Protein AF-A0A2H6MYX3-F1 (afdb_monomer)

Secondary structure (DSSP, 8-state):
-EE-SS--SSTT--TT-EEPPPP---S--------EEESTTTTS-EEEESS-PPPHHHHHHHHHHHHHHHHHHHHHHHHHHHHHHHHHHHHHHHHHHHHHHHHHHHHHHSS----------------------HHHHHHHHH-SPPPTTTS-----------------

Solvent-accessible surface area (backbone atoms only — not comparable to full-atom values): 11202 Å² total; per-residue (Å²): 127,48,63,30,92,51,67,46,93,65,93,86,38,44,57,70,36,78,45,83,86,85,87,78,88,89,70,86,88,83,86,87,78,87,52,69,42,57,40,81,83,94,73,50,59,77,79,44,48,70,87,62,82,73,54,75,65,59,50,50,52,54,50,50,54,52,49,52,53,50,52,53,51,48,52,54,49,52,52,51,52,49,54,52,49,51,54,51,50,53,50,51,51,48,52,53,53,51,52,53,52,51,49,56,53,52,60,59,57,75,73,51,93,72,95,69,89,80,93,73,93,73,91,77,79,91,77,90,72,89,73,81,58,64,64,59,56,43,34,73,77,70,73,46,84,73,56,76,77,80,60,63,80,78,77,80,77,83,76,85,80,87,77,86,89,81,85,134

InterPro domains:
  IPR007109 Brix domain [PS50833] (1-43)
  IPR045112 Protein Peter Pan-like [PTHR12661] (2-158)

Radius of gyration: 39.78 Å; Cα contacts (8 Å, |Δi|>4): 69; chains: 1; bounding box: 110×59×92 Å

Foldseek 3Di:
DDAQCDQDPDPQRHHRGDDDDDDDDPDDDDDDDDAWDADDDPPGATPDGDPDDDDPVRSVVVVVVVVVVVVVVVVVVVVVVVVVVVVVVVVVVVVVVVVVVVVVVVVVVVPDDDPDDDPDDDDDDDDDDDPPPVQVVCCVPVVDRDDCVVCVPDPDDPDDDDDDDDDD

Structure (mmCIF, N/CA/C/O backbone):
data_AF-A0A2H6MYX3-F1
#
_entry.id   AF-A0A2H6MYX3-F1
#
loop_
_atom_site.group_PDB
_atom_site.id
_atom_site.type_symbol
_atom_site.label_atom_id
_atom_site.label_alt_id
_atom_site.label_comp_id
_atom_site.label_asym_id
_atom_site.label_entity_id
_atom_site.label_seq_id
_atom_site.pdbx_PDB_ins_code
_atom_site.Cartn_x
_atom_site.Cartn_y
_atom_site.Cartn_z
_atom_site.occupancy
_atom_site.B_iso_or_equiv
_atom_site.auth_seq_id
_atom_site.auth_comp_id
_atom_site.auth_asym_id
_atom_site.auth_atom_id
_atom_site.pdbx_PDB_model_num
ATOM 1 N N . ILE A 1 1 ? -37.552 -8.323 26.183 1.00 68.44 1 ILE A N 1
ATOM 2 C CA . ILE A 1 1 ? -38.601 -8.725 25.218 1.00 68.44 1 ILE A CA 1
ATOM 3 C C . ILE A 1 1 ? -38.412 -7.833 24.004 1.00 68.44 1 ILE A C 1
ATOM 5 O O . ILE A 1 1 ? -38.310 -6.628 24.195 1.00 68.44 1 ILE A O 1
ATOM 9 N N . THR A 1 2 ? -38.236 -8.403 22.814 1.00 78.12 2 THR A N 1
ATOM 10 C CA . THR A 1 2 ? -37.957 -7.646 21.580 1.00 78.12 2 THR A CA 1
ATOM 11 C C . THR A 1 2 ? -39.088 -7.863 20.584 1.00 78.12 2 THR A C 1
ATOM 13 O O . THR A 1 2 ? -39.551 -8.993 20.418 1.00 78.12 2 THR A O 1
ATOM 16 N N . GLU A 1 3 ? -39.535 -6.790 19.938 1.00 85.81 3 GLU A N 1
ATOM 17 C CA . GLU A 1 3 ? -40.537 -6.847 18.873 1.00 85.81 3 GLU A CA 1
ATOM 18 C C . GLU A 1 3 ? -39.878 -7.193 17.541 1.00 85.81 3 GLU A C 1
ATOM 20 O O . GLU A 1 3 ? -38.804 -6.687 17.209 1.00 85.81 3 GLU A O 1
ATOM 25 N N . LEU A 1 4 ? -40.514 -8.080 16.778 1.00 82.12 4 LEU A N 1
ATOM 26 C CA . LEU A 1 4 ? -40.008 -8.498 15.476 1.00 82.12 4 LEU A CA 1
ATOM 27 C C . LEU A 1 4 ? -40.290 -7.414 14.416 1.00 82.12 4 LEU A C 1
ATOM 29 O O . LEU A 1 4 ? -41.461 -7.139 14.133 1.00 82.12 4 LEU A O 1
ATOM 33 N N . PRO A 1 5 ? -39.258 -6.820 13.777 1.00 85.12 5 PRO A N 1
ATOM 34 C CA . PRO A 1 5 ? -39.456 -5.770 12.771 1.00 85.12 5 PRO A CA 1
ATOM 35 C C . PRO A 1 5 ? -40.093 -6.299 11.474 1.00 85.12 5 PRO A C 1
ATOM 37 O O . PRO A 1 5 ? -40.716 -5.545 10.723 1.00 85.12 5 PRO A O 1
ATOM 40 N N . GLN A 1 6 ? -39.972 -7.603 11.220 1.00 87.88 6 GLN A N 1
ATOM 41 C CA . GLN A 1 6 ? -40.510 -8.297 10.053 1.00 87.88 6 GLN A CA 1
ATOM 42 C C . GLN A 1 6 ? -40.999 -9.696 10.435 1.00 87.88 6 GLN A C 1
ATOM 44 O O . GLN A 1 6 ? -40.609 -10.229 11.471 1.00 87.88 6 GLN A O 1
ATOM 49 N N . ALA A 1 7 ? -41.854 -10.287 9.598 1.00 84.94 7 ALA A N 1
ATOM 50 C CA . ALA A 1 7 ? -42.257 -11.677 9.769 1.00 84.94 7 ALA A CA 1
ATOM 51 C C . ALA A 1 7 ? -41.067 -12.594 9.447 1.00 84.94 7 ALA A C 1
ATOM 53 O O . ALA A 1 7 ? -40.501 -12.518 8.357 1.00 84.94 7 ALA A O 1
ATOM 54 N N . CYS A 1 8 ? -40.688 -13.448 10.394 1.00 82.62 8 CYS A N 1
ATOM 55 C CA . CYS A 1 8 ? -39.599 -14.410 10.225 1.00 82.62 8 CYS A CA 1
ATOM 56 C C . CYS A 1 8 ? -40.185 -15.815 10.035 1.00 82.62 8 CYS A C 1
ATOM 58 O O . CYS A 1 8 ? -41.292 -16.098 10.489 1.00 82.62 8 CYS A O 1
ATOM 60 N N . ALA A 1 9 ? -39.451 -16.722 9.389 1.00 81.81 9 ALA A N 1
ATOM 61 C CA . ALA A 1 9 ? -39.906 -18.102 9.230 1.00 81.81 9 ALA A CA 1
ATOM 62 C C . ALA A 1 9 ? -40.097 -18.782 10.604 1.00 81.81 9 ALA A C 1
ATOM 64 O O . ALA A 1 9 ? -39.251 -18.655 11.491 1.00 81.81 9 ALA A O 1
ATOM 65 N N . GLY A 1 10 ? -41.219 -19.488 10.785 1.00 79.88 10 GLY A N 1
ATOM 66 C CA . GLY A 1 10 ? -41.575 -20.187 12.027 1.00 79.88 10 GLY A CA 1
ATOM 67 C C . GLY A 1 10 ? -42.926 -19.761 12.617 1.00 79.88 10 GLY A C 1
ATOM 68 O O . GLY A 1 10 ? -43.429 -18.666 12.372 1.00 79.88 10 GLY A O 1
ATOM 69 N N . ARG A 1 11 ? -43.550 -20.649 13.400 1.00 78.75 11 ARG A N 1
ATOM 70 C CA . ARG A 1 11 ? -44.852 -20.393 14.039 1.00 78.75 11 ARG A CA 1
ATOM 71 C C . ARG A 1 11 ? -44.698 -19.344 15.149 1.00 78.75 11 ARG A C 1
ATOM 73 O O . ARG A 1 11 ? -43.876 -19.527 16.037 1.00 78.75 11 ARG A O 1
ATOM 80 N N . GLY A 1 12 ? -45.512 -18.285 15.119 1.00 77.75 12 GLY A N 1
ATOM 81 C CA . GLY A 1 12 ? -45.496 -17.219 16.135 1.00 77.75 12 GLY A CA 1
ATOM 82 C C . GLY A 1 12 ? -44.471 -16.102 15.899 1.00 77.75 12 GLY A C 1
ATOM 83 O O . GLY A 1 12 ? -44.313 -15.246 16.759 1.00 77.75 12 GLY A O 1
ATOM 84 N N . ASN A 1 13 ? -43.810 -16.077 14.738 1.00 80.25 13 ASN A N 1
ATOM 85 C CA . ASN A 1 13 ? -42.879 -15.017 14.344 1.00 80.25 13 ASN A CA 1
ATOM 86 C C . ASN A 1 13 ? -43.568 -13.957 13.462 1.00 80.25 13 ASN A C 1
ATOM 88 O O . ASN A 1 13 ? -43.135 -13.689 12.337 1.00 80.25 13 ASN A O 1
ATOM 92 N N . MET A 1 14 ? -44.676 -13.378 13.939 1.00 83.00 14 MET A N 1
ATOM 93 C CA . MET A 1 14 ? -45.385 -12.320 13.209 1.00 83.00 14 MET A CA 1
ATOM 94 C C . MET A 1 14 ? -44.734 -10.948 13.424 1.00 83.00 14 MET A C 1
ATOM 96 O O . MET A 1 14 ? -44.107 -10.681 14.449 1.00 83.00 14 MET A O 1
ATOM 100 N N . LYS A 1 15 ? -44.904 -10.054 12.445 1.00 81.38 15 LYS A N 1
ATOM 101 C CA . LYS A 1 15 ? -44.458 -8.660 12.547 1.00 81.38 15 LYS A CA 1
ATOM 102 C C . LYS A 1 15 ? -45.096 -7.992 13.773 1.00 81.38 15 LYS A C 1
ATOM 104 O O . LYS A 1 15 ? -46.287 -8.177 14.007 1.00 81.38 15 LYS A O 1
ATOM 109 N N . ALA A 1 16 ? -44.309 -7.215 14.517 1.00 83.62 16 ALA A N 1
ATOM 110 C CA . ALA A 1 16 ? -44.701 -6.540 15.760 1.00 83.62 16 ALA A CA 1
ATOM 111 C C . ALA A 1 16 ? -45.118 -7.475 16.915 1.00 83.62 16 ALA A C 1
ATOM 113 O O . ALA A 1 16 ? -45.585 -7.010 17.952 1.00 83.62 16 ALA A O 1
ATOM 114 N N . GLN A 1 17 ? -44.919 -8.791 16.783 1.00 84.12 17 GLN A N 1
ATOM 115 C CA . GLN A 1 17 ? -45.139 -9.721 17.882 1.00 84.12 17 GLN A CA 1
ATOM 116 C C . GLN A 1 17 ? -43.928 -9.725 18.824 1.00 84.12 17 GLN A C 1
ATOM 118 O O . GLN A 1 17 ? -42.771 -9.764 18.393 1.00 84.12 17 GLN A O 1
ATOM 123 N N . GLN A 1 18 ? -44.203 -9.707 20.126 1.00 83.69 18 GLN A N 1
ATOM 124 C CA . GLN A 1 18 ? -43.188 -9.779 21.169 1.00 83.69 18 GLN A CA 1
ATOM 125 C C . GLN A 1 18 ? -42.673 -11.211 21.322 1.00 83.69 18 GLN A C 1
ATOM 127 O O . GLN A 1 18 ? -43.442 -12.130 21.604 1.00 83.69 18 GLN A O 1
ATOM 132 N N . SER A 1 19 ? -41.365 -11.396 21.142 1.00 81.62 19 SER A N 1
ATOM 133 C CA . SER A 1 19 ? -40.704 -12.701 21.248 1.00 81.62 19 SER A CA 1
ATOM 134 C C . SER A 1 19 ? -39.512 -12.650 22.206 1.00 81.62 19 SER A C 1
ATOM 136 O O . SER A 1 19 ? -38.850 -11.618 22.365 1.00 81.62 19 SER A O 1
ATOM 138 N N . ALA A 1 20 ? -39.237 -13.779 22.865 1.00 84.94 20 ALA A N 1
ATOM 139 C CA . ALA A 1 20 ? -38.052 -13.968 23.697 1.00 84.94 20 ALA A CA 1
ATOM 140 C C . ALA A 1 20 ? -36.960 -14.676 22.885 1.00 84.94 20 ALA A C 1
ATOM 142 O O . ALA A 1 20 ? -37.143 -15.809 22.445 1.00 84.94 20 ALA A O 1
ATOM 143 N N . VAL A 1 21 ? -35.822 -14.008 22.686 1.00 84.38 21 VAL A N 1
ATOM 144 C CA . VAL A 1 21 ? -34.695 -14.527 21.900 1.00 84.38 21 VAL A CA 1
ATOM 145 C C . VAL A 1 21 ? -33.642 -15.111 22.841 1.00 84.38 21 VAL A C 1
ATOM 147 O O . VAL A 1 21 ? -33.185 -14.431 23.760 1.00 84.38 21 VAL A O 1
ATOM 150 N N . ARG A 1 22 ? -33.246 -16.368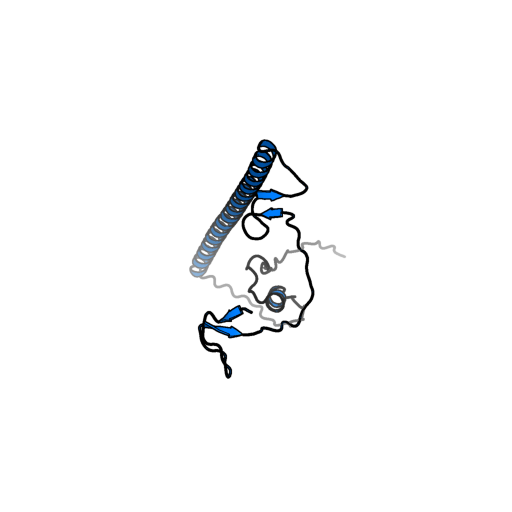 22.612 1.00 89.12 22 ARG A N 1
ATOM 151 C CA . ARG A 1 22 ? -32.114 -17.015 23.295 1.00 89.12 22 ARG A CA 1
ATOM 152 C C . ARG A 1 22 ? -30.932 -17.057 22.337 1.00 89.12 22 ARG A C 1
ATOM 154 O O . ARG A 1 22 ? -31.063 -17.580 21.236 1.00 89.12 22 ARG A O 1
ATOM 161 N N . LEU A 1 23 ? -29.798 -16.510 22.758 1.00 90.69 23 LEU A N 1
ATOM 162 C CA . LEU A 1 23 ? -28.557 -16.532 21.988 1.00 90.69 23 LEU A CA 1
ATOM 163 C C . LEU A 1 23 ? -27.616 -17.592 22.562 1.00 90.69 23 LEU A C 1
ATOM 165 O O . LEU A 1 23 ? -27.538 -17.768 23.778 1.00 90.69 23 LEU A O 1
ATOM 169 N N . THR A 1 24 ? -26.900 -18.280 21.681 1.00 94.00 24 THR A N 1
ATOM 170 C CA . THR A 1 24 ? -25.821 -19.213 22.020 1.00 94.00 24 THR A CA 1
ATOM 171 C C . THR A 1 24 ? -24.582 -18.805 21.245 1.00 94.00 24 THR A C 1
ATOM 173 O O . THR A 1 24 ? -24.671 -18.522 20.050 1.00 94.00 24 THR A O 1
ATOM 176 N N . GLU A 1 25 ? -23.428 -18.769 21.898 1.00 94.81 25 GLU A N 1
ATOM 177 C CA . GLU A 1 25 ? -22.177 -18.465 21.210 1.00 94.81 25 GLU A CA 1
ATOM 178 C C . GLU A 1 25 ? -21.700 -19.645 20.369 1.00 94.81 25 GLU A C 1
ATOM 180 O O . GLU A 1 25 ? -21.630 -20.771 20.849 1.00 94.81 25 GLU A O 1
ATOM 185 N N . ILE A 1 26 ? -21.358 -19.359 19.112 1.00 95.31 26 ILE A N 1
ATOM 186 C CA . ILE A 1 26 ? -20.834 -20.340 18.152 1.00 95.31 26 ILE A CA 1
ATOM 187 C C . ILE A 1 26 ? -19.312 -20.180 17.975 1.00 95.31 26 ILE A C 1
ATOM 189 O O . ILE A 1 26 ? -18.649 -21.098 17.503 1.00 95.31 26 ILE A O 1
ATOM 193 N N . GLY A 1 27 ? -18.736 -19.032 18.358 1.00 94.00 27 GLY A N 1
ATOM 194 C CA . GLY A 1 27 ? -17.373 -18.664 17.978 1.00 94.00 27 GLY A CA 1
ATOM 195 C C . GLY A 1 27 ? -16.559 -17.946 19.056 1.00 94.00 27 GLY A C 1
ATOM 196 O O . GLY A 1 27 ? -17.072 -17.624 20.130 1.00 94.00 27 GLY A O 1
ATOM 197 N N . PRO A 1 28 ? -15.271 -17.701 18.764 1.00 96.38 28 PRO A N 1
ATOM 198 C CA . PRO A 1 28 ? -14.356 -17.047 19.686 1.00 96.38 28 PRO A CA 1
ATOM 199 C C . PRO A 1 28 ? -14.757 -15.591 19.940 1.00 96.38 28 PRO A C 1
ATOM 201 O O . PRO A 1 28 ? -15.224 -14.883 19.046 1.00 96.38 28 PRO A O 1
ATOM 204 N N . ARG A 1 29 ? -14.508 -15.130 21.168 1.00 95.31 29 ARG A N 1
ATOM 205 C CA . ARG A 1 29 ? -14.637 -13.720 21.544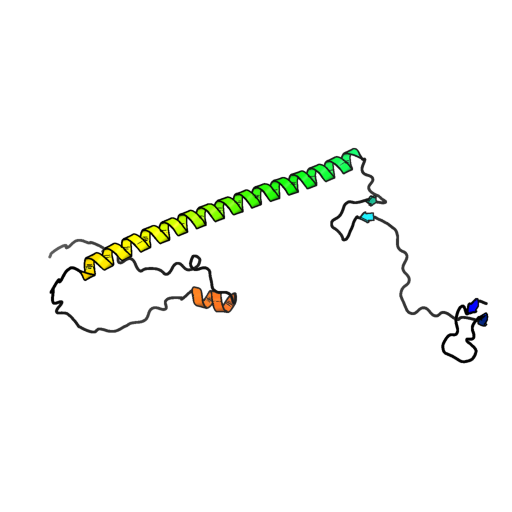 1.00 95.31 29 ARG A CA 1
ATOM 206 C C . ARG A 1 29 ? -13.354 -12.984 21.197 1.00 95.31 29 ARG A C 1
ATOM 208 O O . ARG A 1 29 ? -12.269 -13.442 21.544 1.00 95.31 29 ARG A O 1
ATOM 215 N N . MET A 1 30 ? -13.489 -11.830 20.557 1.00 96.31 30 MET A N 1
ATOM 216 C CA . MET A 1 30 ? -12.367 -10.946 20.263 1.00 96.31 30 MET A CA 1
ATOM 217 C C . MET A 1 30 ? -12.611 -9.557 20.839 1.00 96.31 30 MET A C 1
ATOM 219 O O . MET A 1 30 ? -13.721 -9.032 20.774 1.00 96.31 30 MET A O 1
ATOM 223 N N . THR A 1 31 ? -11.540 -8.961 21.349 1.00 96.00 31 THR A N 1
ATOM 224 C CA . THR A 1 31 ? -11.486 -7.552 21.732 1.00 96.00 31 THR A CA 1
ATOM 225 C C . THR A 1 31 ? -10.421 -6.906 20.862 1.00 96.00 31 THR A C 1
ATOM 227 O O . THR A 1 31 ? -9.257 -7.293 20.923 1.00 96.00 31 THR A O 1
ATOM 230 N N . LEU A 1 32 ? -10.822 -5.964 20.013 1.00 96.31 32 LEU A N 1
ATOM 231 C CA . LEU A 1 32 ? -9.927 -5.299 19.068 1.00 96.31 32 LEU A CA 1
ATOM 232 C C . LEU A 1 32 ? -9.591 -3.890 19.560 1.00 96.31 32 LEU A C 1
ATOM 234 O O . LEU A 1 32 ? -10.434 -3.214 20.148 1.00 96.31 32 LEU A O 1
ATOM 238 N N . GLN A 1 33 ? -8.371 -3.438 19.275 1.00 95.88 33 GLN A N 1
ATOM 239 C CA . GLN A 1 33 ? -7.914 -2.077 19.545 1.00 95.88 33 GLN A CA 1
ATOM 240 C C . GLN A 1 33 ? -7.435 -1.424 18.247 1.00 95.88 33 GLN A C 1
ATOM 242 O O . GLN A 1 33 ? -6.681 -2.023 17.479 1.00 95.88 33 GLN A O 1
ATOM 247 N N . LEU A 1 34 ? -7.854 -0.179 18.009 1.00 95.69 34 LEU A N 1
ATOM 248 C CA . LEU A 1 34 ? -7.412 0.593 16.852 1.00 95.69 34 LEU A CA 1
ATOM 249 C C . LEU A 1 34 ? -5.953 1.035 17.032 1.00 95.69 34 LEU A C 1
ATOM 251 O O . LEU A 1 34 ? -5.647 1.824 17.923 1.00 95.69 34 LEU A O 1
ATOM 255 N N . ILE A 1 35 ? -5.066 0.548 16.164 1.00 94.81 35 ILE A N 1
ATOM 256 C CA . ILE A 1 35 ? -3.638 0.904 16.183 1.00 94.81 35 ILE A CA 1
ATOM 257 C C . ILE A 1 35 ? -3.311 1.933 15.105 1.00 94.81 35 ILE A C 1
ATOM 259 O O . ILE A 1 35 ? -2.606 2.901 15.380 1.00 94.81 35 ILE A O 1
ATOM 263 N N . LYS A 1 36 ? -3.797 1.726 13.877 1.00 94.62 36 LYS A N 1
ATOM 264 C CA . LYS A 1 36 ? -3.412 2.518 12.709 1.00 94.62 36 LYS A CA 1
ATOM 265 C C . LYS A 1 36 ? -4.551 2.588 11.696 1.00 94.62 36 LYS A C 1
ATOM 267 O O . LYS A 1 36 ? -5.227 1.587 11.471 1.00 94.62 36 LYS A O 1
ATOM 272 N N . VAL A 1 37 ? -4.723 3.751 11.078 1.00 93.44 37 VAL A N 1
ATOM 273 C CA . VAL A 1 37 ? -5.608 3.956 9.925 1.00 93.44 37 VAL A CA 1
ATOM 274 C C . VAL A 1 37 ? -4.739 4.345 8.741 1.00 93.44 37 VAL A C 1
ATOM 276 O O . VAL A 1 37 ? -3.982 5.312 8.824 1.00 93.44 37 VAL A O 1
ATOM 279 N N . GLU A 1 38 ? -4.842 3.588 7.656 1.00 93.12 38 GLU A N 1
ATOM 280 C CA . GLU A 1 38 ? -4.127 3.838 6.406 1.00 93.12 38 GLU A CA 1
ATOM 281 C C . GLU A 1 38 ? -5.119 4.077 5.278 1.00 93.12 38 GLU A C 1
ATOM 283 O O . GLU A 1 38 ? -6.234 3.554 5.279 1.00 93.12 38 GLU A O 1
ATOM 288 N N . GLU A 1 39 ? -4.700 4.873 4.307 1.00 91.31 39 GLU A N 1
ATOM 289 C CA . GLU A 1 39 ? -5.422 5.022 3.057 1.00 91.31 39 GLU A CA 1
ATOM 290 C C . GLU A 1 39 ? -5.285 3.743 2.208 1.00 91.31 39 GLU A C 1
ATOM 292 O O . GLU A 1 39 ? -4.190 3.215 2.001 1.00 91.31 39 GLU A O 1
ATOM 297 N N . GLY A 1 40 ? -6.405 3.239 1.695 1.00 90.12 40 GLY A N 1
ATOM 298 C CA . GLY A 1 40 ? -6.424 2.056 0.835 1.00 90.12 40 GLY A CA 1
ATOM 299 C C . GLY A 1 40 ? -5.937 0.774 1.523 1.00 90.12 40 GLY A C 1
ATOM 300 O O . GLY A 1 40 ? -6.099 0.576 2.724 1.00 90.12 40 GLY A O 1
ATOM 301 N N . LEU A 1 41 ? -5.368 -0.135 0.729 1.00 88.50 41 LEU A N 1
ATOM 302 C CA . LEU A 1 41 ? -4.925 -1.453 1.186 1.00 88.50 41 LEU A CA 1
ATOM 303 C C . LEU A 1 41 ? -3.398 -1.504 1.277 1.00 88.50 41 LEU A C 1
ATOM 305 O O . LEU A 1 41 ? -2.711 -1.736 0.285 1.00 88.50 41 LEU A O 1
ATOM 309 N N . GLY A 1 42 ? -2.868 -1.267 2.478 1.00 78.25 42 GLY A N 1
ATOM 310 C CA . GLY A 1 42 ? -1.471 -1.541 2.845 1.00 78.25 42 GLY A CA 1
ATOM 311 C C . GLY A 1 42 ? -0.388 -0.749 2.100 1.00 78.25 42 GLY A C 1
ATOM 312 O O . GLY A 1 42 ? 0.789 -1.079 2.222 1.00 78.25 42 GLY A O 1
ATOM 313 N N . GLN A 1 43 ? -0.747 0.261 1.301 1.00 79.62 43 GLN A N 1
ATOM 314 C CA . GLN A 1 43 ? 0.212 1.047 0.503 1.00 79.62 43 GLN A CA 1
ATOM 315 C C . GLN A 1 43 ? -0.035 2.562 0.528 1.00 79.62 43 GLN A C 1
ATOM 317 O O . GLN A 1 43 ? 0.775 3.330 -0.014 1.00 79.62 43 GLN A O 1
ATOM 322 N N . GLY A 1 44 ? -1.138 3.005 1.130 1.00 84.62 44 GLY A N 1
ATOM 323 C CA . GLY A 1 44 ? -1.445 4.422 1.239 1.00 84.62 44 GLY A CA 1
ATOM 324 C C . GLY A 1 44 ? -0.814 5.078 2.456 1.00 84.62 44 GLY A C 1
ATOM 325 O O . GLY A 1 44 ? 0.020 4.513 3.167 1.00 84.62 44 GLY A O 1
ATOM 326 N N . ASN A 1 45 ? -1.179 6.337 2.643 1.00 88.81 45 ASN A N 1
ATOM 327 C CA . ASN A 1 45 ? -0.615 7.171 3.689 1.00 88.81 45 ASN A CA 1
ATOM 328 C C . ASN A 1 45 ? -1.266 6.853 5.040 1.00 88.81 45 ASN A C 1
ATOM 330 O O . ASN A 1 45 ? -2.439 6.487 5.111 1.00 88.81 45 ASN A O 1
ATOM 334 N N . VAL A 1 46 ? -0.503 6.998 6.123 1.00 91.12 46 VAL A N 1
ATOM 335 C CA . VAL A 1 46 ? -1.013 6.790 7.483 1.00 91.12 46 VAL A CA 1
ATOM 336 C C . VAL A 1 46 ? -1.775 8.039 7.923 1.00 91.12 46 VAL A C 1
ATOM 338 O O . VAL A 1 46 ? -1.185 9.114 8.011 1.00 91.12 46 VAL A O 1
ATOM 341 N N . LEU A 1 47 ? -3.067 7.893 8.216 1.00 90.75 47 LEU A N 1
ATOM 342 C CA . LEU A 1 47 ? -3.946 8.976 8.674 1.00 90.75 47 LEU A CA 1
ATOM 343 C C . LEU A 1 47 ? -3.956 9.099 10.200 1.00 90.75 47 LEU A C 1
ATOM 345 O O . LEU A 1 47 ? -4.046 10.196 10.746 1.00 90.75 47 LEU A O 1
ATOM 349 N N . TYR A 1 48 ? -3.866 7.966 10.892 1.00 91.69 48 TYR A N 1
ATOM 350 C CA . TYR A 1 48 ? -3.865 7.904 12.348 1.00 91.69 48 TYR A CA 1
ATOM 351 C C . TYR A 1 48 ? -2.975 6.762 12.823 1.00 91.69 48 TYR A C 1
ATOM 353 O O . TYR A 1 48 ? -2.951 5.698 12.206 1.00 91.69 48 TYR A O 1
ATOM 361 N N . HIS A 1 49 ? -2.286 6.969 13.942 1.00 95.00 49 HIS A N 1
ATOM 362 C CA . HIS A 1 49 ? -1.563 5.923 14.649 1.00 95.00 49 HIS A CA 1
ATOM 363 C C . HIS A 1 49 ? -1.623 6.189 16.160 1.00 95.00 49 HIS A C 1
ATOM 365 O O . HIS A 1 49 ? -1.433 7.325 16.592 1.00 95.00 49 HIS A O 1
ATOM 371 N N . SER A 1 50 ? -1.883 5.156 16.966 1.00 94.00 50 SER A N 1
ATOM 372 C CA . SER A 1 50 ? -2.100 5.301 18.416 1.00 94.00 50 SER A CA 1
ATOM 373 C C . SER A 1 50 ? -0.821 5.606 19.202 1.00 94.00 50 SER A C 1
ATOM 375 O O . SER A 1 50 ? -0.863 6.367 20.157 1.00 94.00 50 SER A O 1
ATOM 377 N N . PHE A 1 51 ? 0.304 4.996 18.816 1.00 93.75 51 PHE A N 1
ATOM 378 C CA . PHE A 1 51 ? 1.584 5.119 19.530 1.00 93.75 51 PHE A CA 1
ATOM 379 C C . PHE A 1 51 ? 2.591 6.078 18.883 1.00 93.75 51 PHE A C 1
ATOM 381 O O . PHE A 1 51 ? 3.478 6.583 19.560 1.00 93.75 51 PHE A O 1
ATOM 388 N N . ILE A 1 52 ? 2.504 6.286 17.566 1.00 91.06 52 ILE A N 1
ATOM 389 C CA . ILE A 1 52 ? 3.502 7.034 16.798 1.00 91.06 52 ILE A CA 1
ATOM 390 C C . ILE A 1 52 ? 2.835 8.285 16.251 1.00 91.06 52 ILE A C 1
ATOM 392 O O . ILE A 1 52 ? 2.050 8.221 15.308 1.00 91.06 52 ILE A O 1
ATOM 396 N N . HIS A 1 53 ? 3.175 9.433 16.819 1.00 90.31 53 HIS A N 1
ATOM 397 C CA . HIS A 1 53 ? 2.696 10.718 16.337 1.00 90.31 53 HIS A CA 1
ATOM 398 C C . HIS A 1 53 ? 3.807 11.390 15.549 1.00 90.31 53 HIS A C 1
ATOM 400 O O . HIS A 1 53 ? 4.884 11.632 16.084 1.00 90.31 53 HIS A O 1
ATOM 406 N N . LYS A 1 54 ? 3.535 11.663 14.274 1.00 90.31 54 LYS A N 1
ATOM 407 C CA . LYS A 1 54 ? 4.421 12.457 13.427 1.00 90.31 54 LYS A CA 1
ATOM 408 C C . LYS A 1 54 ? 3.910 13.882 13.355 1.00 90.31 54 LYS A C 1
ATOM 410 O O . LYS A 1 54 ? 2.693 14.100 13.312 1.00 90.31 54 LYS A O 1
ATOM 415 N N . THR A 1 55 ? 4.822 14.842 13.324 1.00 91.81 55 THR A N 1
ATOM 416 C CA . THR A 1 55 ? 4.447 16.236 13.075 1.00 91.81 55 THR A CA 1
ATOM 417 C C . THR A 1 55 ? 3.993 16.405 11.623 1.00 91.81 55 THR A C 1
ATOM 419 O O . THR A 1 55 ? 4.265 15.574 10.755 1.00 91.81 55 THR A O 1
ATOM 422 N N . LYS A 1 56 ? 3.271 17.492 11.331 1.00 88.81 56 LYS A N 1
ATOM 423 C CA . LYS A 1 56 ? 2.821 17.778 9.957 1.00 88.81 56 LYS A CA 1
ATOM 424 C C . LYS A 1 56 ? 4.001 17.921 8.991 1.00 88.81 56 LYS A C 1
ATOM 426 O O . LYS A 1 56 ? 3.901 17.468 7.856 1.00 88.81 56 LYS A O 1
ATOM 431 N N . GLU A 1 57 ? 5.100 18.499 9.463 1.00 92.31 57 GLU A N 1
ATOM 432 C CA . GLU A 1 57 ? 6.341 18.680 8.706 1.00 92.31 57 GLU A CA 1
ATOM 433 C C . GLU A 1 57 ? 6.986 17.327 8.382 1.00 92.31 57 GLU A C 1
ATOM 435 O O . GLU A 1 57 ? 7.227 17.028 7.217 1.00 92.31 57 GLU A O 1
ATOM 440 N N . GLU A 1 58 ? 7.128 16.434 9.367 1.00 90.75 58 GLU A N 1
ATOM 441 C CA . GLU A 1 58 ? 7.657 15.078 9.150 1.00 90.75 58 GLU A CA 1
ATOM 442 C C . GLU A 1 58 ? 6.800 14.254 8.176 1.00 90.75 58 GLU A C 1
ATOM 444 O O . GLU A 1 58 ? 7.318 13.442 7.402 1.00 90.75 58 GLU A O 1
ATOM 449 N N . ILE A 1 59 ? 5.475 14.434 8.217 1.00 89.00 59 ILE A N 1
ATOM 450 C CA . ILE A 1 59 ? 4.556 13.787 7.273 1.00 89.00 59 ILE A CA 1
ATOM 451 C C . ILE A 1 59 ? 4.812 14.314 5.857 1.00 89.00 59 ILE A C 1
ATOM 453 O O . ILE A 1 59 ? 4.928 13.512 4.929 1.00 89.00 59 ILE A O 1
ATOM 457 N N . GLN A 1 60 ? 4.943 15.631 5.684 1.00 90.44 60 GLN A N 1
ATOM 458 C CA . GLN A 1 60 ? 5.231 16.246 4.385 1.00 90.44 60 GLN A CA 1
ATOM 459 C C . GLN A 1 60 ? 6.595 15.819 3.838 1.00 90.44 60 GLN A C 1
ATOM 461 O O . GLN A 1 60 ? 6.681 15.421 2.678 1.00 90.44 60 GLN A O 1
ATOM 466 N N . GLU A 1 61 ? 7.636 15.804 4.667 1.00 93.38 61 GLU A N 1
ATOM 467 C CA . GLU A 1 61 ? 8.962 15.319 4.274 1.00 93.38 61 GLU A CA 1
ATOM 468 C C . GLU A 1 61 ? 8.936 13.847 3.854 1.00 93.38 61 GLU A C 1
ATOM 470 O O . GLU A 1 61 ? 9.573 13.455 2.873 1.00 93.38 61 GLU A O 1
ATOM 475 N N . ALA A 1 62 ? 8.189 13.004 4.573 1.00 88.94 62 ALA A N 1
ATOM 476 C CA . ALA A 1 62 ? 8.046 11.597 4.217 1.00 88.94 62 ALA A CA 1
ATOM 477 C C . ALA A 1 62 ? 7.334 11.415 2.865 1.00 88.94 62 ALA A C 1
ATOM 479 O O . ALA A 1 62 ? 7.721 10.536 2.087 1.00 88.94 62 ALA A O 1
ATOM 480 N N . LEU A 1 63 ? 6.323 12.241 2.578 1.00 89.88 63 LEU A N 1
ATOM 481 C CA . LEU A 1 63 ? 5.625 12.253 1.292 1.00 89.88 63 LEU A CA 1
ATOM 482 C C . LEU A 1 63 ? 6.541 12.740 0.164 1.00 89.88 63 LEU A C 1
ATOM 484 O O . LEU A 1 63 ? 6.663 12.042 -0.843 1.00 89.88 63 LEU A O 1
ATOM 488 N N . ALA A 1 64 ? 7.248 13.853 0.365 1.00 93.44 64 ALA A N 1
ATOM 489 C CA . ALA A 1 64 ? 8.202 14.395 -0.602 1.00 93.44 64 ALA A CA 1
ATOM 490 C C . ALA A 1 64 ? 9.300 13.373 -0.930 1.00 93.44 64 ALA A C 1
ATOM 492 O O . ALA A 1 64 ? 9.533 13.054 -2.092 1.00 93.44 64 ALA A O 1
ATOM 493 N N . ARG A 1 65 ? 9.887 12.729 0.086 1.00 93.94 65 ARG A N 1
ATOM 494 C CA . ARG A 1 65 ? 10.894 11.671 -0.103 1.00 93.94 65 ARG A CA 1
ATOM 495 C C . ARG A 1 65 ? 10.350 10.474 -0.894 1.00 93.94 65 ARG A C 1
ATOM 497 O O . ARG A 1 65 ? 11.078 9.857 -1.677 1.00 93.94 65 ARG A O 1
ATOM 504 N N . LYS A 1 66 ? 9.083 10.099 -0.678 1.00 90.69 66 LYS A N 1
ATOM 505 C CA . LYS A 1 66 ? 8.418 9.022 -1.435 1.00 90.69 66 LYS A CA 1
ATOM 506 C C . LYS A 1 66 ? 8.240 9.430 -2.898 1.00 90.69 66 LYS A C 1
ATOM 508 O O . LYS A 1 66 ? 8.498 8.610 -3.782 1.00 90.69 66 LYS A O 1
ATOM 513 N N . GLU A 1 67 ? 7.840 10.673 -3.140 1.00 92.50 67 GLU A N 1
ATOM 514 C CA . GLU A 1 67 ? 7.663 11.229 -4.478 1.00 92.50 67 GLU A CA 1
ATOM 515 C C . GLU A 1 67 ? 8.992 11.331 -5.234 1.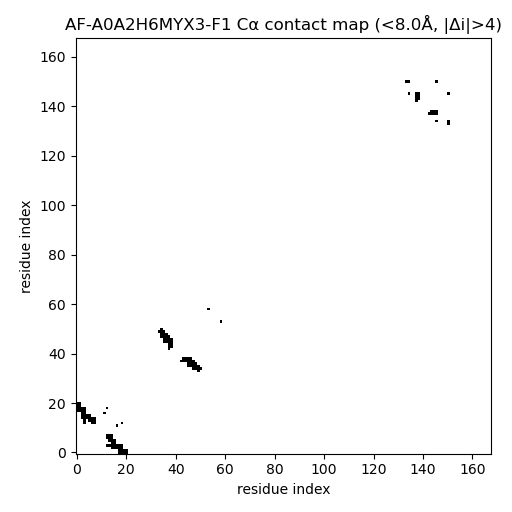00 92.50 67 GLU A C 1
ATOM 517 O O . GLU A 1 67 ? 9.106 10.790 -6.332 1.00 92.50 67 GLU A O 1
ATOM 522 N N . GLU A 1 68 ? 10.030 11.902 -4.625 1.00 95.94 68 GLU A N 1
ATOM 523 C CA . GLU A 1 68 ? 11.378 11.984 -5.201 1.00 95.94 68 GLU A CA 1
ATOM 524 C C . GLU A 1 68 ? 11.906 10.602 -5.599 1.00 95.94 68 GLU A C 1
ATOM 526 O O . GLU A 1 68 ? 12.423 10.401 -6.701 1.00 95.94 68 GLU A O 1
ATOM 531 N N . LYS A 1 69 ? 11.719 9.600 -4.730 1.00 95.00 69 LYS A N 1
ATOM 532 C CA . LYS A 1 69 ? 12.106 8.215 -5.023 1.00 95.00 69 LYS A CA 1
ATOM 533 C C . LYS A 1 69 ? 11.336 7.649 -6.219 1.00 95.00 69 LYS A C 1
ATOM 535 O O . LYS A 1 69 ? 11.910 6.900 -7.016 1.00 95.00 69 LYS A O 1
ATOM 540 N N . LEU A 1 70 ? 10.052 7.976 -6.342 1.00 94.00 70 LEU A N 1
ATOM 541 C CA . LEU A 1 70 ? 9.211 7.539 -7.454 1.00 94.00 70 LEU A CA 1
ATOM 542 C C . LEU A 1 70 ? 9.627 8.214 -8.766 1.00 94.00 70 LEU A C 1
ATOM 544 O O . LEU A 1 70 ? 9.802 7.519 -9.770 1.00 94.00 70 LEU A O 1
ATOM 548 N N . GLN A 1 71 ? 9.880 9.522 -8.741 1.00 96.25 71 GLN A N 1
ATOM 549 C CA . GLN A 1 71 ? 10.378 10.279 -9.889 1.00 96.25 71 GLN A CA 1
ATOM 550 C C . GLN A 1 71 ? 11.746 9.762 -10.349 1.00 96.25 71 GLN A C 1
ATOM 552 O O . GLN A 1 71 ? 11.927 9.462 -11.529 1.00 96.25 71 GLN A O 1
ATOM 557 N N . LEU A 1 72 ? 12.690 9.549 -9.427 1.00 97.00 72 LEU A N 1
ATOM 558 C CA . LEU A 1 72 ? 14.009 9.001 -9.752 1.00 97.00 72 LEU A CA 1
ATOM 559 C C . LEU A 1 72 ? 13.905 7.599 -10.371 1.00 97.00 72 LEU A C 1
ATOM 561 O O . LEU A 1 72 ? 14.619 7.276 -11.323 1.00 97.00 72 LEU A O 1
ATOM 565 N N . LYS A 1 73 ? 13.000 6.755 -9.860 1.00 97.06 73 LYS A N 1
ATOM 566 C CA . LYS A 1 73 ? 12.737 5.429 -10.435 1.00 97.06 73 LYS A CA 1
ATOM 567 C C . LYS A 1 73 ? 12.152 5.535 -11.848 1.00 97.06 73 LYS A C 1
ATOM 569 O O . LYS A 1 73 ? 12.563 4.768 -12.717 1.00 97.06 73 LYS A O 1
ATOM 574 N N . ALA A 1 74 ? 11.241 6.478 -12.085 1.00 96.19 74 ALA A N 1
ATOM 575 C CA . ALA A 1 74 ? 10.663 6.725 -13.403 1.00 96.19 74 ALA A CA 1
ATOM 576 C C . ALA A 1 74 ? 11.718 7.222 -14.404 1.00 96.19 74 ALA A C 1
ATOM 578 O O . ALA A 1 74 ? 11.820 6.668 -15.495 1.00 96.19 74 ALA A O 1
ATOM 579 N N . GLN A 1 75 ? 12.568 8.174 -14.010 1.00 97.38 75 GLN A N 1
ATOM 580 C CA . GLN A 1 75 ? 13.666 8.671 -14.848 1.00 97.38 75 GLN A CA 1
ATOM 581 C C . GLN A 1 75 ? 14.652 7.557 -15.221 1.00 97.38 75 GLN A C 1
ATOM 583 O O . GLN A 1 75 ? 15.036 7.423 -16.382 1.00 97.38 75 GLN A O 1
ATOM 588 N N . ARG A 1 76 ? 15.033 6.711 -14.251 1.00 97.50 76 ARG A N 1
ATOM 589 C CA . ARG A 1 76 ? 15.898 5.546 -14.510 1.00 97.50 76 ARG A CA 1
ATOM 590 C C . ARG A 1 76 ? 15.267 4.590 -15.518 1.00 97.50 76 ARG A C 1
ATOM 592 O O . ARG A 1 76 ? 15.957 4.140 -16.427 1.00 97.50 76 ARG A O 1
ATOM 599 N N . ARG A 1 77 ? 13.968 4.314 -15.373 1.00 97.56 77 ARG A N 1
ATOM 600 C CA . ARG A 1 77 ? 13.220 3.459 -16.300 1.00 97.56 77 ARG A CA 1
ATOM 601 C C . ARG A 1 77 ? 13.173 4.062 -17.706 1.00 97.56 77 ARG A C 1
ATOM 603 O O . ARG A 1 77 ? 13.525 3.372 -18.650 1.00 97.56 77 ARG A O 1
ATOM 610 N N . GLN A 1 78 ? 12.839 5.346 -17.837 1.00 97.31 78 GLN A N 1
ATOM 611 C CA . GLN A 1 78 ? 12.797 6.033 -19.134 1.00 97.31 78 GLN A CA 1
ATOM 612 C C . GLN A 1 78 ? 14.155 6.022 -19.840 1.00 97.31 78 GLN A C 1
ATOM 614 O O . GLN A 1 78 ? 14.230 5.737 -21.033 1.00 97.31 78 GLN A O 1
ATOM 619 N N . LYS A 1 79 ? 15.245 6.283 -19.105 1.00 97.44 79 LYS A N 1
ATOM 620 C CA . LYS A 1 79 ? 16.598 6.210 -19.666 1.00 97.44 79 LYS A CA 1
ATOM 621 C C . LYS A 1 79 ? 16.922 4.796 -20.155 1.00 97.44 79 LYS A C 1
ATOM 623 O O . LYS A 1 79 ? 17.404 4.636 -21.270 1.00 97.44 79 LYS A O 1
ATOM 628 N N . GLN A 1 80 ? 16.617 3.780 -19.348 1.00 96.88 80 GLN A N 1
ATOM 629 C CA . GLN A 1 80 ? 16.842 2.385 -19.720 1.00 96.88 80 GLN A CA 1
ATOM 630 C C . GLN A 1 80 ? 16.042 1.993 -20.970 1.00 96.88 80 GLN A C 1
ATOM 632 O O . GLN A 1 80 ? 16.585 1.366 -21.877 1.00 96.88 80 GLN A O 1
ATOM 637 N N . GLU A 1 81 ? 14.773 2.391 -21.042 1.00 97.25 81 GLU A N 1
ATOM 638 C CA . GLU A 1 81 ? 13.912 2.150 -22.202 1.00 97.25 81 GLU A CA 1
ATOM 639 C C . GLU A 1 81 ? 14.454 2.843 -23.462 1.00 97.25 81 GLU A C 1
ATOM 641 O O . GLU A 1 81 ? 14.527 2.215 -24.521 1.00 97.25 81 GLU A O 1
ATOM 646 N N . ALA A 1 82 ? 14.916 4.093 -23.350 1.00 97.56 82 ALA A N 1
ATOM 647 C CA . ALA A 1 82 ? 15.529 4.826 -24.456 1.00 97.56 82 ALA A CA 1
ATOM 648 C C . ALA A 1 82 ? 16.839 4.177 -24.936 1.00 97.56 82 ALA A C 1
ATOM 650 O O . ALA A 1 82 ? 17.044 4.016 -26.140 1.00 97.56 82 ALA A O 1
ATOM 651 N N . ASP A 1 83 ? 17.708 3.751 -24.016 1.00 97.25 83 ASP A N 1
ATOM 652 C CA . ASP A 1 83 ? 18.976 3.093 -24.347 1.00 97.25 83 ASP A CA 1
ATOM 653 C C . ASP A 1 83 ? 18.739 1.744 -25.052 1.00 97.25 83 ASP A C 1
ATOM 655 O O . ASP A 1 83 ? 19.378 1.441 -26.067 1.00 97.25 83 ASP A O 1
ATOM 659 N N . VAL A 1 84 ? 17.769 0.955 -24.573 1.00 97.12 84 VAL A N 1
ATOM 660 C CA . VAL A 1 84 ? 17.358 -0.307 -25.212 1.00 97.12 84 VAL A CA 1
ATOM 661 C C . VAL A 1 84 ? 16.771 -0.049 -26.601 1.00 97.12 84 VAL A C 1
ATOM 663 O O . VAL A 1 84 ? 17.146 -0.734 -27.559 1.00 97.12 84 VAL A O 1
ATOM 666 N N . ALA A 1 85 ? 15.902 0.954 -26.746 1.00 96.88 85 ALA A N 1
ATOM 667 C CA . ALA A 1 85 ? 15.313 1.321 -28.031 1.00 96.88 85 ALA A CA 1
ATOM 668 C C . ALA A 1 85 ? 16.380 1.769 -29.044 1.00 96.88 85 ALA A C 1
ATOM 670 O O . ALA A 1 85 ? 16.394 1.282 -30.178 1.00 96.88 85 ALA A O 1
ATOM 671 N N . ASN A 1 86 ? 17.327 2.613 -28.624 1.00 96.50 86 ASN A N 1
ATOM 672 C CA . ASN A 1 86 ? 18.445 3.064 -29.454 1.00 96.50 86 ASN A CA 1
ATOM 673 C C . ASN A 1 86 ? 19.335 1.891 -29.886 1.00 96.50 86 ASN A C 1
ATOM 675 O O . ASN A 1 86 ? 19.655 1.759 -31.071 1.00 96.50 86 ASN A O 1
ATOM 679 N N . LYS A 1 87 ? 19.683 0.986 -28.959 1.00 96.06 87 LYS A N 1
ATOM 680 C CA . LYS A 1 87 ? 20.464 -0.223 -29.273 1.00 96.06 87 LYS A CA 1
ATOM 681 C C . LYS A 1 87 ? 19.732 -1.112 -30.282 1.00 96.06 87 LYS A C 1
ATOM 683 O O . LYS A 1 87 ? 20.343 -1.569 -31.251 1.00 96.06 87 LYS A O 1
ATOM 688 N N . LYS A 1 88 ? 18.421 -1.314 -30.106 1.00 95.19 88 LYS A N 1
ATOM 689 C CA . LYS A 1 88 ? 17.583 -2.097 -31.029 1.00 95.19 88 LYS A CA 1
ATOM 690 C C . LYS A 1 88 ? 17.507 -1.442 -32.412 1.00 95.19 88 LYS A C 1
ATOM 692 O O . LYS A 1 88 ? 17.689 -2.135 -33.413 1.00 95.19 88 LYS A O 1
ATOM 697 N N . ALA A 1 89 ? 17.321 -0.125 -32.484 1.00 95.88 89 ALA A N 1
ATOM 698 C CA . ALA A 1 89 ? 17.260 0.621 -33.741 1.00 95.88 89 ALA A CA 1
ATOM 699 C C . ALA A 1 89 ? 18.587 0.567 -34.517 1.00 95.88 89 ALA A C 1
ATOM 701 O O . ALA A 1 89 ? 18.595 0.247 -35.709 1.00 95.88 89 ALA A O 1
ATOM 702 N N . LEU A 1 90 ? 19.719 0.796 -33.840 1.00 95.69 90 LEU A N 1
ATOM 703 C CA . LEU A 1 90 ? 21.053 0.681 -34.440 1.00 95.69 90 LEU A CA 1
ATOM 704 C C . LEU A 1 90 ? 21.313 -0.738 -34.958 1.00 95.69 90 LEU A C 1
ATOM 706 O O . LEU A 1 90 ? 21.777 -0.909 -36.089 1.00 95.69 90 LEU A O 1
ATOM 710 N N . LYS A 1 91 ? 20.948 -1.760 -34.174 1.00 94.00 91 LYS A N 1
ATOM 711 C CA . LYS A 1 91 ? 21.083 -3.162 -34.580 1.00 94.00 91 LYS A CA 1
ATOM 712 C C . LYS A 1 91 ? 20.226 -3.490 -35.806 1.00 94.00 91 LYS A C 1
ATOM 714 O O . LYS A 1 91 ? 20.715 -4.129 -36.737 1.00 94.00 91 LYS A O 1
ATOM 719 N N . GLN A 1 92 ? 18.979 -3.019 -35.855 1.00 93.75 92 GLN A N 1
ATOM 720 C CA . GLN A 1 92 ? 18.107 -3.199 -37.021 1.00 93.75 92 GLN A CA 1
ATOM 721 C C . GLN A 1 92 ? 18.647 -2.479 -38.262 1.00 93.75 92 GLN A C 1
ATOM 723 O O . GLN A 1 92 ? 18.632 -3.050 -39.354 1.00 93.75 92 GLN A O 1
ATOM 728 N N . ALA A 1 93 ? 19.163 -1.256 -38.113 1.00 94.44 93 ALA A N 1
ATOM 729 C CA . ALA A 1 93 ? 19.788 -0.523 -39.211 1.00 94.44 93 ALA A CA 1
ATOM 730 C C . ALA A 1 93 ? 21.029 -1.257 -39.747 1.00 94.44 93 ALA A C 1
ATOM 732 O O . ALA A 1 93 ? 21.200 -1.369 -40.962 1.00 94.44 93 ALA A O 1
ATOM 733 N N . HIS A 1 94 ? 21.859 -1.813 -38.859 1.00 94.44 94 HIS A N 1
ATOM 734 C CA . HIS A 1 94 ? 23.007 -2.636 -39.239 1.00 94.44 94 HIS A CA 1
ATOM 735 C C . HIS A 1 94 ? 22.579 -3.932 -39.949 1.00 94.44 94 HIS A C 1
ATOM 737 O O . HIS A 1 94 ? 23.107 -4.239 -41.018 1.00 94.44 94 HIS A O 1
ATOM 743 N N . ARG A 1 95 ? 21.566 -4.647 -39.428 1.00 92.38 95 ARG A N 1
ATOM 744 C CA . ARG A 1 95 ? 20.985 -5.847 -40.069 1.00 92.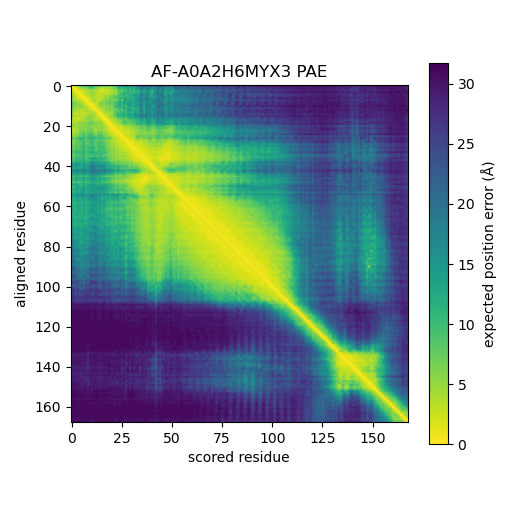38 95 ARG A CA 1
ATOM 745 C C . ARG A 1 95 ? 20.498 -5.531 -41.487 1.00 92.38 95 ARG A C 1
ATOM 747 O O . ARG A 1 95 ? 20.869 -6.234 -42.422 1.00 92.38 95 ARG A O 1
ATOM 754 N N . LYS A 1 96 ? 19.745 -4.438 -41.673 1.00 92.50 96 LYS A N 1
ATOM 755 C CA . LYS A 1 96 ? 19.256 -3.995 -42.995 1.00 92.50 96 LYS A CA 1
ATOM 756 C C . LYS A 1 96 ? 20.397 -3.658 -43.963 1.00 92.50 96 LYS A C 1
ATOM 758 O O . LYS A 1 96 ? 20.359 -4.097 -45.110 1.00 92.50 96 LYS A O 1
ATOM 763 N N . LYS A 1 97 ? 21.421 -2.923 -43.510 1.00 92.56 97 LYS A N 1
ATOM 764 C CA . LYS A 1 97 ? 22.606 -2.594 -44.327 1.00 92.56 97 LYS A CA 1
ATOM 765 C C . LYS A 1 97 ? 23.378 -3.850 -44.750 1.00 92.56 97 LYS A C 1
ATOM 767 O O . LYS A 1 97 ? 23.732 -3.967 -45.919 1.00 92.56 97 LYS A O 1
ATOM 772 N N . SER A 1 98 ? 23.584 -4.795 -43.829 1.00 89.19 98 SER A N 1
ATOM 773 C CA . SER A 1 98 ? 24.267 -6.067 -44.107 1.00 89.19 98 SER A CA 1
ATOM 774 C C . SER A 1 98 ? 23.506 -6.914 -45.136 1.00 89.19 98 SER A C 1
ATOM 776 O O . SER A 1 98 ? 24.078 -7.323 -46.145 1.00 89.19 98 SER A O 1
ATOM 778 N N . LEU A 1 99 ? 22.188 -7.081 -44.956 1.00 89.31 99 LEU A N 1
ATOM 779 C CA . LEU A 1 99 ? 21.339 -7.821 -45.899 1.00 89.31 99 LEU A CA 1
ATOM 780 C C . LEU A 1 99 ? 21.328 -7.190 -47.299 1.00 89.31 99 LEU A C 1
ATOM 782 O O . LEU A 1 99 ? 21.369 -7.910 -48.294 1.00 89.31 99 LEU A O 1
ATOM 786 N N . ALA A 1 100 ? 21.311 -5.858 -47.398 1.00 88.25 100 ALA A N 1
ATOM 787 C CA . ALA A 1 100 ? 21.405 -5.171 -48.687 1.00 88.25 100 ALA A CA 1
ATOM 788 C C . ALA A 1 100 ? 22.766 -5.399 -49.373 1.00 88.25 100 ALA A C 1
ATOM 790 O O . ALA A 1 100 ? 22.814 -5.575 -50.589 1.00 88.25 100 ALA A O 1
ATOM 791 N N . GLY A 1 101 ? 23.863 -5.429 -48.608 1.00 84.31 101 GLY A N 1
ATOM 792 C CA . GLY A 1 101 ? 25.193 -5.764 -49.125 1.00 84.31 101 GLY A CA 1
ATOM 793 C C . GLY A 1 101 ? 25.287 -7.204 -49.638 1.00 84.31 101 GLY A C 1
ATOM 794 O O . GLY A 1 101 ? 25.840 -7.432 -50.712 1.00 84.31 101 GLY A O 1
ATOM 795 N N . MET A 1 102 ? 24.693 -8.162 -48.917 1.00 80.12 102 MET A N 1
ATOM 796 C CA . MET A 1 102 ? 24.636 -9.566 -49.346 1.00 80.12 102 MET 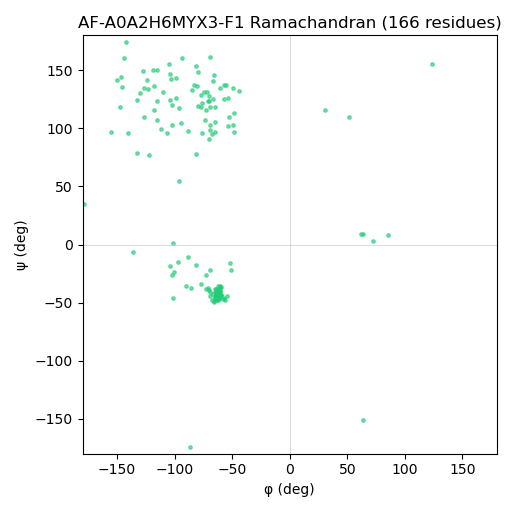A CA 1
ATOM 797 C C . MET A 1 102 ? 23.825 -9.730 -50.635 1.00 80.12 102 MET A C 1
ATOM 799 O O . MET A 1 102 ? 24.330 -10.341 -51.569 1.00 80.12 102 MET A O 1
ATOM 803 N N . LYS A 1 103 ? 22.636 -9.113 -50.734 1.00 78.50 103 LYS A N 1
ATOM 804 C CA . LYS A 1 103 ? 21.807 -9.165 -51.953 1.00 78.50 103 LYS A CA 1
ATOM 805 C C . LYS A 1 103 ? 22.543 -8.641 -53.188 1.00 78.50 103 LYS A C 1
ATOM 807 O O . LYS A 1 103 ? 22.583 -9.327 -54.197 1.00 78.50 103 LYS A O 1
ATOM 812 N N . ARG A 1 104 ? 23.230 -7.495 -53.081 1.00 75.69 104 ARG A N 1
ATOM 813 C CA . ARG A 1 104 ? 24.036 -6.945 -54.191 1.00 75.69 104 ARG A CA 1
ATOM 814 C C . ARG A 1 104 ? 25.163 -7.881 -54.637 1.00 75.69 104 ARG A C 1
ATOM 816 O O . ARG A 1 104 ? 25.469 -7.929 -55.822 1.00 75.69 104 ARG A O 1
ATOM 823 N N . LYS A 1 105 ? 25.793 -8.604 -53.702 1.00 71.06 105 LYS A N 1
ATOM 824 C CA . LYS A 1 105 ? 26.833 -9.592 -54.023 1.00 71.06 105 LYS A CA 1
ATOM 825 C C . LYS A 1 105 ? 26.241 -10.820 -54.720 1.00 71.06 105 LYS A C 1
ATOM 827 O O . LYS A 1 105 ? 26.855 -11.328 -55.649 1.00 71.06 105 LYS A O 1
ATOM 832 N N . THR A 1 106 ? 25.063 -11.272 -54.294 1.00 67.56 106 THR A N 1
ATOM 833 C CA . THR A 1 106 ? 24.336 -12.362 -54.957 1.00 67.56 106 THR A CA 1
ATOM 834 C C . THR A 1 106 ? 23.915 -11.960 -56.371 1.00 67.56 106 THR A C 1
ATOM 836 O O . THR A 1 106 ? 24.207 -12.697 -57.302 1.00 67.56 106 THR A O 1
ATOM 839 N N . ASP A 1 107 ? 23.348 -10.766 -56.563 1.00 62.78 107 ASP A N 1
ATOM 840 C CA . ASP A 1 107 ? 22.934 -10.281 -57.889 1.00 62.78 107 ASP A CA 1
ATOM 841 C C . ASP A 1 107 ? 24.126 -10.129 -58.857 1.00 62.78 107 ASP A C 1
ATOM 843 O O . ASP A 1 107 ? 24.006 -10.427 -60.042 1.00 62.78 107 ASP A O 1
ATOM 847 N N . GLN A 1 108 ? 25.307 -9.728 -58.363 1.00 58.97 108 GLN A N 1
ATOM 848 C CA . GLN A 1 108 ? 26.537 -9.680 -59.170 1.00 58.97 108 GLN A CA 1
ATOM 849 C C . GLN A 1 108 ? 27.124 -11.066 -59.481 1.00 58.97 108 GLN A C 1
ATOM 851 O O . GLN A 1 108 ? 27.790 -11.218 -60.499 1.00 58.97 108 GLN A O 1
ATOM 856 N N . ALA A 1 109 ? 26.875 -12.075 -58.642 1.00 56.00 109 ALA A N 1
ATOM 857 C CA . ALA A 1 109 ? 27.323 -13.449 -58.877 1.00 56.00 109 ALA A CA 1
ATOM 858 C C . ALA A 1 109 ? 26.406 -14.232 -59.839 1.00 56.00 109 ALA A C 1
ATOM 860 O O . ALA A 1 109 ? 26.835 -15.236 -60.389 1.00 56.00 109 ALA A O 1
ATOM 861 N N . VAL A 1 110 ? 25.168 -13.777 -60.070 1.00 53.47 110 VAL A N 1
ATOM 862 C CA . VAL A 1 110 ? 24.209 -14.419 -60.996 1.00 53.47 110 VAL A CA 1
ATOM 863 C C . VAL A 1 110 ? 24.350 -13.897 -62.443 1.00 53.47 110 VAL A C 1
ATOM 865 O O . VAL A 1 110 ? 23.806 -14.491 -63.366 1.00 53.47 110 VAL A O 1
ATOM 868 N N . GLY A 1 111 ? 25.117 -12.821 -62.671 1.00 48.78 111 GLY A N 1
ATOM 869 C CA . GLY A 1 111 ? 25.400 -12.262 -64.006 1.00 48.78 111 GLY A CA 1
ATOM 870 C C . GLY A 1 111 ? 26.776 -12.606 -64.593 1.00 48.78 111 GLY A C 1
ATOM 871 O O . GLY A 1 111 ? 27.100 -12.128 -65.678 1.00 48.78 111 GLY A O 1
ATOM 872 N N . GLY A 1 112 ? 27.594 -13.385 -63.880 1.00 45.06 112 GLY A N 1
ATOM 873 C CA . GLY A 1 112 ? 28.903 -13.849 -64.337 1.00 45.06 112 GLY A CA 1
ATOM 874 C C . GLY A 1 112 ? 28.879 -15.351 -64.576 1.00 45.06 112 GLY A C 1
ATOM 875 O O . GLY A 1 112 ? 28.990 -16.122 -63.628 1.00 45.06 112 GLY A O 1
ATOM 876 N N . ASP A 1 113 ? 28.734 -15.738 -65.839 1.00 49.12 113 ASP A N 1
ATOM 877 C CA . ASP A 1 113 ? 29.081 -17.067 -66.334 1.00 49.12 113 ASP A CA 1
ATOM 878 C C . ASP A 1 113 ? 30.533 -17.375 -65.934 1.00 49.12 113 ASP A C 1
ATOM 880 O O . ASP A 1 113 ? 31.470 -16.718 -66.389 1.00 49.12 113 ASP A O 1
ATOM 884 N N . SER A 1 114 ? 30.712 -18.298 -64.994 1.00 42.16 114 SER A N 1
ATOM 885 C CA . SER A 1 114 ? 32.023 -18.816 -64.619 1.00 42.16 114 SER A CA 1
ATOM 886 C C . SER A 1 114 ? 31.920 -20.329 -64.571 1.00 42.16 114 SER A C 1
ATOM 888 O O . SER A 1 114 ? 31.795 -20.936 -63.508 1.00 42.16 114 SER A O 1
ATOM 890 N N . ASP A 1 115 ? 31.962 -20.894 -65.771 1.00 47.38 115 ASP A N 1
ATOM 891 C CA . ASP A 1 115 ? 32.395 -22.248 -66.078 1.00 47.38 115 ASP A CA 1
ATOM 892 C C . ASP A 1 115 ? 33.738 -22.537 -65.379 1.00 47.38 115 ASP A C 1
ATOM 894 O O . ASP A 1 115 ? 34.810 -22.111 -65.809 1.00 47.38 115 ASP A O 1
ATOM 898 N N . ALA A 1 116 ? 33.669 -23.181 -64.218 1.00 50.06 116 ALA A N 1
ATOM 899 C CA . ALA A 1 116 ? 34.819 -23.752 -63.537 1.00 50.06 116 ALA A CA 1
ATOM 900 C C . ALA A 1 116 ? 34.381 -25.090 -62.941 1.00 50.06 116 ALA A C 1
ATOM 902 O O . ALA A 1 116 ? 33.782 -25.141 -61.865 1.00 50.06 116 ALA A O 1
ATOM 903 N N . GLU A 1 117 ? 34.646 -26.166 -63.683 1.00 43.94 117 GLU A N 1
ATOM 904 C CA . GLU A 1 117 ? 34.482 -27.539 -63.214 1.00 43.94 117 GLU A CA 1
ATOM 905 C C . GLU A 1 117 ? 35.315 -27.771 -61.942 1.00 43.94 117 GLU A C 1
ATOM 907 O O . GLU A 1 117 ? 36.527 -27.548 -61.931 1.00 43.94 117 GLU A O 1
ATOM 912 N N . ASP A 1 118 ? 34.664 -28.234 -60.872 1.00 43.19 118 ASP A N 1
ATOM 913 C CA . ASP A 1 118 ? 35.312 -28.741 -59.659 1.00 43.19 118 ASP A CA 1
ATOM 914 C C . ASP A 1 118 ? 35.277 -30.283 -59.681 1.00 43.19 118 ASP A C 1
ATOM 916 O O . ASP A 1 118 ? 34.220 -30.881 -59.440 1.00 43.19 118 ASP A O 1
ATOM 920 N N . PRO A 1 119 ? 36.392 -30.965 -60.013 1.00 48.72 119 PRO A N 1
ATOM 921 C CA . PRO A 1 119 ? 36.455 -32.414 -60.037 1.00 48.72 119 PRO A CA 1
ATOM 922 C C . PRO A 1 119 ? 36.849 -32.910 -58.642 1.00 48.72 119 PRO A C 1
ATOM 924 O O . PRO A 1 119 ? 38.030 -32.949 -58.298 1.00 48.72 119 PRO A O 1
ATOM 927 N N . GLY A 1 120 ? 35.883 -33.310 -57.814 1.00 34.78 120 GLY A N 1
ATOM 928 C CA . GLY A 1 120 ? 36.257 -33.766 -56.472 1.00 34.78 120 GLY A CA 1
ATOM 929 C C . GLY A 1 120 ? 35.150 -34.242 -55.549 1.00 34.78 120 GLY A C 1
ATOM 930 O O . GLY A 1 120 ? 35.245 -34.036 -54.343 1.00 34.78 120 GLY A O 1
ATOM 931 N N . MET A 1 121 ? 34.109 -34.888 -56.072 1.00 44.84 121 MET A N 1
ATOM 932 C CA . MET A 1 121 ? 33.109 -35.546 -55.232 1.00 44.84 121 MET A CA 1
ATOM 933 C C . MET A 1 121 ? 33.690 -36.864 -54.692 1.00 44.84 121 MET A C 1
ATOM 935 O O . MET A 1 121 ? 33.661 -37.884 -55.379 1.00 44.84 121 MET A O 1
ATOM 939 N N . GLN A 1 122 ? 34.235 -36.862 -53.475 1.00 34.56 122 GLN A N 1
ATOM 940 C CA . GLN A 1 122 ? 34.414 -38.098 -52.710 1.00 34.56 122 GLN A CA 1
ATOM 941 C C . GLN A 1 122 ? 33.783 -37.964 -51.328 1.00 34.56 122 GLN A C 1
ATOM 943 O O . GLN A 1 122 ? 34.229 -37.218 -50.459 1.00 34.56 122 GLN A O 1
ATOM 948 N N . GLU A 1 123 ? 32.690 -38.710 -51.192 1.00 42.62 123 GLU A N 1
ATOM 949 C CA . GLU A 1 123 ? 31.972 -39.008 -49.966 1.00 42.62 123 GLU A CA 1
ATOM 950 C C . GLU A 1 123 ? 32.920 -39.583 -48.909 1.00 42.62 123 GLU A C 1
ATOM 952 O O . GLU A 1 123 ? 33.563 -40.608 -49.136 1.00 42.62 123 GLU A O 1
ATOM 957 N N . GLN A 1 124 ? 32.945 -38.990 -47.715 1.00 33.00 124 GLN A N 1
ATOM 958 C CA . GLN A 1 124 ? 33.333 -39.731 -46.518 1.00 33.00 124 GLN A CA 1
ATOM 959 C C . GLN A 1 124 ? 32.734 -39.118 -45.247 1.00 33.00 124 GLN A C 1
ATOM 961 O O . GLN A 1 124 ? 33.233 -38.154 -44.681 1.00 33.00 124 GLN A O 1
ATOM 966 N N . GLN A 1 125 ? 31.611 -39.733 -44.871 1.00 32.41 125 GLN A N 1
ATOM 967 C CA . GLN A 1 125 ? 31.193 -40.134 -43.525 1.00 32.41 125 GLN A CA 1
ATOM 968 C C . GLN A 1 125 ? 31.229 -39.100 -42.387 1.00 32.41 125 GLN A C 1
ATOM 970 O O . GLN A 1 125 ? 32.265 -38.759 -41.824 1.00 32.41 125 GLN A O 1
ATOM 975 N N . ASN A 1 126 ? 30.005 -38.731 -41.990 1.00 40.81 126 ASN A N 1
ATOM 976 C CA . ASN A 1 126 ? 29.618 -38.241 -40.671 1.00 40.81 126 ASN A CA 1
ATOM 977 C C . ASN A 1 126 ? 30.246 -39.075 -39.544 1.00 40.81 126 ASN A C 1
ATOM 979 O O . ASN A 1 126 ? 30.105 -40.298 -39.540 1.00 40.81 126 ASN A O 1
ATOM 983 N N . VAL A 1 127 ? 30.836 -38.400 -38.557 1.00 31.78 127 VAL A N 1
ATOM 984 C CA . VAL A 1 127 ? 30.952 -38.920 -37.191 1.00 31.78 127 VAL A CA 1
ATOM 985 C C . VAL A 1 127 ? 30.517 -37.808 -36.240 1.00 31.78 127 VAL A C 1
ATOM 987 O O . VAL A 1 127 ? 31.005 -36.680 -36.324 1.00 31.78 127 VAL A O 1
ATOM 990 N N . ASP A 1 128 ? 29.535 -38.159 -35.418 1.00 41.03 128 ASP A N 1
ATOM 991 C CA . ASP A 1 128 ? 28.751 -37.340 -34.503 1.00 41.03 128 ASP A CA 1
ATOM 992 C C . ASP A 1 128 ? 29.574 -36.527 -33.490 1.00 41.03 128 ASP A C 1
ATOM 994 O O . ASP A 1 128 ? 30.465 -37.047 -32.820 1.00 41.03 128 ASP A O 1
ATOM 998 N N . GLU A 1 129 ? 29.176 -35.268 -33.294 1.00 34.53 129 GLU A N 1
ATOM 999 C CA . GLU A 1 129 ? 29.380 -34.533 -32.042 1.00 34.53 129 GLU A CA 1
ATOM 1000 C C . GLU A 1 129 ? 28.023 -33.928 -31.641 1.00 34.53 129 GLU A C 1
ATOM 1002 O O . GLU A 1 129 ? 27.373 -33.318 -32.501 1.00 34.53 129 GLU A O 1
ATOM 1007 N N . PRO A 1 130 ? 27.555 -34.086 -30.387 1.00 38.62 130 PRO A N 1
ATOM 1008 C CA . PRO A 1 130 ? 26.287 -33.520 -29.956 1.00 38.62 130 PRO A CA 1
ATOM 1009 C C . PRO A 1 130 ? 26.442 -32.000 -29.898 1.00 38.62 130 PRO A C 1
ATOM 1011 O O . PRO A 1 130 ? 27.063 -31.442 -28.997 1.00 38.62 130 PRO A O 1
ATOM 1014 N N . SER A 1 131 ? 25.904 -31.322 -30.905 1.00 41.97 131 SER A N 1
ATOM 1015 C CA . SER A 1 131 ? 25.631 -29.896 -30.817 1.00 41.97 131 SER A CA 1
ATOM 1016 C C . SER A 1 131 ? 24.480 -29.745 -29.828 1.00 41.97 131 SER A C 1
ATOM 1018 O O . SER A 1 131 ? 23.340 -29.972 -30.219 1.00 41.97 131 SER A O 1
ATOM 1020 N N . ASP A 1 132 ? 24.778 -29.423 -28.568 1.00 47.81 132 ASP A N 1
ATOM 1021 C CA . ASP A 1 132 ? 23.775 -28.979 -27.594 1.00 47.81 132 ASP A CA 1
ATOM 1022 C C . ASP A 1 132 ? 23.013 -27.798 -28.216 1.00 47.81 132 ASP A C 1
ATOM 1024 O O . ASP A 1 132 ? 23.538 -26.691 -28.362 1.00 47.81 132 ASP A O 1
ATOM 1028 N N . ASP A 1 133 ? 21.802 -28.065 -28.706 1.00 61.69 133 ASP A N 1
ATOM 1029 C CA . ASP A 1 133 ? 20.913 -27.057 -29.268 1.00 61.69 133 ASP A CA 1
ATOM 1030 C C . ASP A 1 133 ? 20.214 -26.366 -28.095 1.00 61.69 133 ASP A C 1
ATOM 1032 O O . ASP A 1 133 ? 19.073 -26.671 -27.745 1.00 61.69 133 ASP A O 1
ATOM 1036 N N . ASP A 1 134 ? 20.945 -25.461 -27.435 1.00 70.94 134 ASP A N 1
ATOM 1037 C CA . ASP A 1 134 ? 20.508 -24.721 -26.241 1.00 70.94 134 ASP A CA 1
ATOM 1038 C C . ASP A 1 134 ? 19.122 -24.042 -26.418 1.00 70.94 134 ASP A C 1
ATOM 1040 O O . ASP A 1 134 ? 18.408 -23.764 -25.448 1.00 70.94 134 ASP A O 1
ATOM 1044 N N . VAL A 1 135 ? 18.710 -23.813 -27.671 1.00 73.62 135 VAL A N 1
ATOM 1045 C CA . VAL A 1 135 ? 17.387 -23.312 -28.070 1.00 73.62 135 VAL A CA 1
ATOM 1046 C C . VAL A 1 135 ? 16.268 -24.285 -27.694 1.00 73.62 135 VAL A C 1
ATOM 1048 O O . VAL A 1 135 ? 15.221 -23.855 -27.204 1.00 73.62 135 VAL A O 1
ATOM 1051 N N . GLU A 1 136 ? 16.449 -25.585 -27.936 1.00 72.69 136 GLU A N 1
ATOM 1052 C CA . GLU A 1 136 ? 15.425 -26.595 -27.653 1.00 72.69 136 GLU A CA 1
ATOM 1053 C C . GLU A 1 136 ? 15.253 -26.822 -26.154 1.00 72.69 136 GLU A C 1
ATOM 1055 O O . GLU A 1 136 ? 14.119 -26.943 -25.682 1.00 72.69 136 GLU A O 1
ATOM 1060 N N . TYR A 1 137 ? 16.350 -26.786 -25.397 1.00 79.38 137 TYR A N 1
ATOM 1061 C CA . TYR A 1 137 ? 16.299 -26.857 -23.939 1.00 79.38 137 TYR A CA 1
ATOM 1062 C C . TYR A 1 137 ? 15.511 -25.676 -23.349 1.00 79.38 137 TYR A C 1
ATOM 1064 O O . TYR A 1 137 ? 14.629 -25.865 -22.510 1.00 79.38 137 TYR A O 1
ATOM 1072 N N . TYR A 1 138 ? 15.746 -24.457 -23.850 1.00 79.88 138 TYR A N 1
ATOM 1073 C CA . TYR A 1 138 ? 14.991 -23.275 -23.424 1.00 79.88 138 TYR A CA 1
ATOM 1074 C C . TYR A 1 138 ? 13.492 -23.401 -23.723 1.00 79.88 138 TYR A C 1
ATOM 1076 O O . TYR A 1 138 ? 12.665 -23.065 -22.877 1.00 79.88 138 TYR A O 1
ATOM 1084 N N . ARG A 1 139 ? 13.125 -23.924 -24.899 1.00 87.19 139 ARG 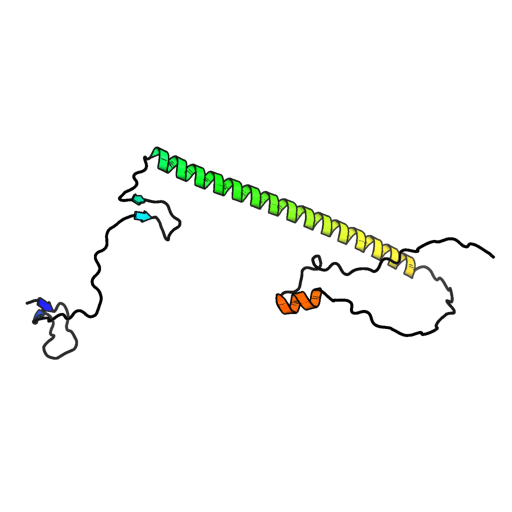A N 1
ATOM 1085 C CA . ARG A 1 139 ? 11.716 -24.153 -25.260 1.00 87.19 139 ARG A CA 1
ATOM 1086 C C . ARG A 1 139 ? 11.036 -25.145 -24.319 1.00 87.19 139 ARG A C 1
ATOM 1088 O O . ARG A 1 139 ? 9.882 -24.928 -23.964 1.00 87.19 139 ARG A O 1
ATOM 1095 N N . GLN A 1 140 ? 11.732 -26.214 -23.927 1.00 83.56 140 GLN A N 1
ATOM 1096 C CA . GLN A 1 140 ? 11.185 -27.228 -23.021 1.00 83.56 140 GLN A CA 1
ATOM 1097 C C . GLN A 1 140 ? 10.991 -26.698 -21.597 1.00 83.56 140 GLN A C 1
ATOM 1099 O O . GLN A 1 140 ? 9.962 -26.985 -20.991 1.00 83.56 140 GLN A O 1
ATOM 1104 N N . GLU A 1 141 ? 11.934 -25.905 -21.083 1.00 83.44 141 GLU A N 1
ATOM 1105 C CA . GLU A 1 141 ? 11.894 -25.436 -19.691 1.00 83.44 141 GLU A CA 1
ATOM 1106 C C . GLU A 1 141 ? 11.054 -24.158 -19.511 1.00 83.44 141 GLU A C 1
ATOM 1108 O O . GLU A 1 141 ? 10.351 -24.001 -18.514 1.00 83.44 141 GLU A O 1
ATOM 1113 N N . VAL A 1 142 ? 11.113 -23.230 -20.474 1.00 81.81 142 VAL A N 1
ATOM 1114 C CA . VAL A 1 142 ? 10.485 -21.897 -20.375 1.00 81.81 142 VAL A CA 1
ATOM 1115 C C . VAL A 1 142 ? 9.154 -21.824 -21.135 1.00 81.81 142 VAL A C 1
ATOM 1117 O O . VAL A 1 142 ? 8.304 -21.003 -20.797 1.00 81.81 142 VAL A O 1
ATOM 1120 N N . GLY A 1 143 ? 8.933 -22.687 -22.136 1.00 78.62 143 GLY A N 1
ATOM 1121 C CA . GLY A 1 143 ? 7.688 -22.735 -22.917 1.00 78.62 143 GLY A CA 1
ATOM 1122 C C . GLY A 1 143 ? 7.485 -21.566 -23.892 1.00 78.62 143 GLY A C 1
ATOM 1123 O O . GLY A 1 143 ? 6.453 -21.496 -24.558 1.00 78.62 143 GLY A O 1
ATOM 1124 N N . GLU A 1 144 ? 8.462 -20.665 -23.999 1.00 78.88 144 GLU A N 1
ATOM 1125 C CA . GLU A 1 144 ? 8.481 -19.535 -24.930 1.00 78.88 144 GLU A CA 1
ATOM 1126 C C . GLU A 1 144 ? 9.624 -19.701 -25.941 1.00 78.88 144 GLU A C 1
ATOM 1128 O O . GLU A 1 144 ? 10.656 -20.312 -25.646 1.00 78.88 144 GLU A O 1
ATOM 1133 N N . GLU A 1 145 ? 9.451 -19.169 -27.156 1.00 71.94 145 GLU A N 1
ATOM 1134 C CA . GLU A 1 145 ? 10.550 -19.133 -28.119 1.00 71.94 145 GLU A CA 1
ATOM 1135 C C . GLU A 1 145 ? 11.637 -18.185 -27.610 1.00 71.94 145 GLU A C 1
ATOM 1137 O O . GLU A 1 145 ? 11.347 -17.019 -27.328 1.00 71.94 145 GLU A O 1
ATOM 1142 N N . PRO A 1 146 ? 12.889 -18.653 -27.493 1.00 72.31 146 PRO A N 1
ATOM 1143 C CA . PRO A 1 146 ? 13.948 -17.773 -27.059 1.00 72.31 146 PRO A CA 1
ATOM 1144 C C . PRO A 1 146 ? 14.201 -16.694 -28.101 1.00 72.31 146 PRO A C 1
ATOM 1146 O O . PRO A 1 146 ? 14.217 -16.958 -29.306 1.00 72.31 146 PRO A O 1
ATOM 1149 N N . ASP A 1 147 ? 14.450 -15.479 -27.618 1.00 73.38 147 ASP A N 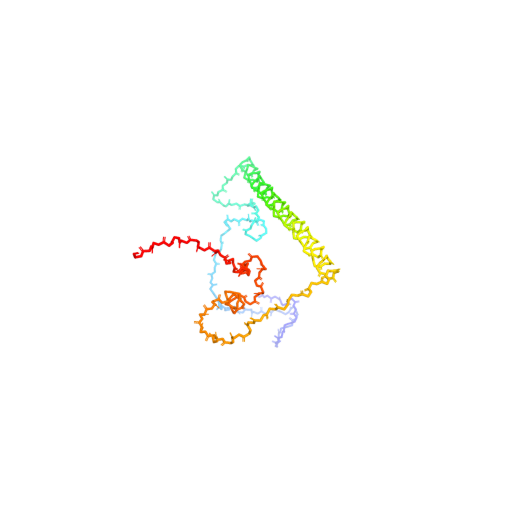1
ATOM 1150 C CA . ASP A 1 147 ? 14.846 -14.361 -28.464 1.00 73.38 1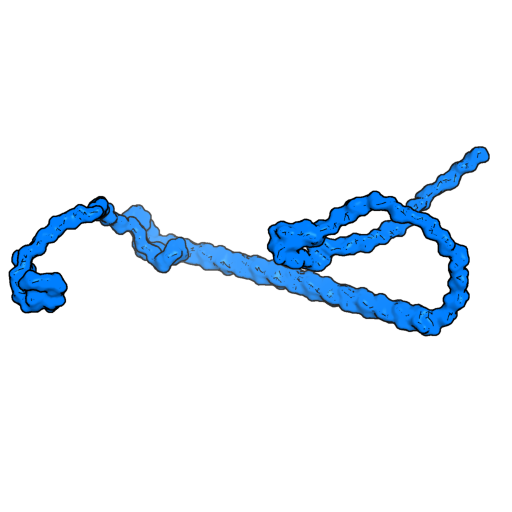47 ASP A CA 1
ATOM 1151 C C . ASP A 1 147 ? 16.001 -14.783 -29.391 1.00 73.38 147 ASP A C 1
ATOM 1153 O O . ASP A 1 147 ? 16.992 -15.351 -28.930 1.00 73.38 147 ASP A O 1
ATOM 1157 N N . GLU A 1 148 ? 15.922 -14.432 -30.686 1.00 66.75 148 GLU A N 1
ATOM 1158 C CA . GLU A 1 148 ? 16.951 -14.732 -31.714 1.00 66.75 148 GLU A CA 1
ATOM 1159 C C . GLU A 1 148 ? 18.379 -14.296 -31.303 1.00 66.75 148 GLU A C 1
ATOM 1161 O O . GLU A 1 148 ? 19.365 -14.673 -31.933 1.00 66.75 148 GLU A O 1
ATOM 1166 N N . ASP A 1 149 ? 18.494 -13.443 -30.282 1.00 63.62 149 ASP A N 1
ATOM 1167 C CA . ASP A 1 149 ? 19.743 -12.899 -29.752 1.00 63.62 149 ASP A CA 1
ATOM 1168 C C . ASP A 1 149 ? 20.290 -13.638 -28.524 1.00 63.62 149 ASP A C 1
ATOM 1170 O O . ASP A 1 149 ? 21.441 -13.412 -28.152 1.00 63.62 149 ASP A O 1
ATOM 1174 N N . LEU A 1 150 ? 19.471 -14.475 -27.879 1.00 68.69 150 LEU A N 1
ATOM 1175 C CA . LEU A 1 150 ? 19.861 -15.280 -26.721 1.00 68.69 150 LEU A CA 1
ATOM 1176 C C . LEU A 1 150 ? 20.694 -16.492 -27.159 1.00 68.69 150 LEU A C 1
ATOM 1178 O O . LEU A 1 150 ? 21.661 -16.846 -26.490 1.00 68.69 150 LEU A O 1
ATOM 1182 N N . PHE A 1 151 ? 20.376 -17.039 -28.334 1.00 71.25 151 PHE A N 1
ATOM 1183 C CA . PHE A 1 151 ? 21.103 -18.134 -28.972 1.00 71.25 151 PHE A CA 1
ATOM 1184 C C . PHE A 1 151 ? 21.581 -17.707 -30.365 1.00 71.25 151 PHE A C 1
ATOM 1186 O O . PHE A 1 151 ? 20.968 -18.052 -31.379 1.00 71.25 151 PHE A O 1
ATOM 1193 N N . PRO A 1 152 ? 22.661 -16.907 -30.453 1.00 61.00 152 PRO A N 1
ATOM 1194 C CA . PRO A 1 152 ? 23.216 -16.506 -31.734 1.00 61.00 152 PRO A CA 1
ATOM 1195 C C . PRO A 1 152 ? 23.743 -17.753 -32.446 1.00 61.00 152 PRO A C 1
ATOM 1197 O O . PRO A 1 152 ? 24.786 -18.285 -32.070 1.00 61.00 152 PRO A O 1
ATOM 1200 N N . GLN A 1 153 ? 23.019 -18.216 -33.472 1.00 54.62 153 GLN A N 1
ATOM 1201 C CA . GLN A 1 153 ? 23.409 -19.380 -34.267 1.00 54.62 153 GLN A CA 1
ATOM 1202 C C . GLN A 1 153 ? 24.879 -19.252 -34.678 1.00 54.62 153 GLN A C 1
ATOM 1204 O O . GLN A 1 153 ? 25.276 -18.330 -35.400 1.00 54.62 153 GLN A O 1
ATOM 1209 N N . SER A 1 154 ? 25.709 -20.148 -34.146 1.00 54.22 154 SER A N 1
ATOM 1210 C CA . SER A 1 154 ? 27.156 -20.100 -34.283 1.00 54.22 154 SER A CA 1
ATOM 1211 C C . SER A 1 154 ? 27.539 -20.416 -35.731 1.00 54.22 154 SER A C 1
ATOM 1213 O O . SER A 1 154 ? 27.748 -21.557 -36.136 1.00 54.22 154 SER A O 1
ATOM 1215 N N . THR A 1 155 ? 27.652 -19.385 -36.570 1.00 52.75 155 THR A N 1
ATOM 1216 C CA . THR A 1 155 ? 28.249 -19.538 -37.899 1.00 52.75 155 THR A CA 1
ATOM 1217 C C . THR A 1 155 ? 29.721 -19.911 -37.710 1.00 52.75 155 THR A C 1
ATOM 1219 O O . THR A 1 155 ? 30.561 -19.043 -37.446 1.00 52.75 155 THR A O 1
ATOM 1222 N N . LYS A 1 156 ? 30.026 -21.211 -37.784 1.00 47.47 156 LYS A N 1
ATOM 1223 C CA . LYS A 1 156 ? 31.362 -21.803 -37.635 1.00 47.47 156 LYS A CA 1
ATOM 1224 C C . LYS A 1 156 ? 32.381 -21.062 -38.520 1.00 47.47 156 LYS A C 1
ATOM 1226 O O . LYS A 1 156 ? 32.451 -21.260 -39.731 1.00 47.47 156 LYS A O 1
ATOM 1231 N N . ARG A 1 157 ? 33.203 -20.193 -37.917 1.00 46.59 157 ARG A N 1
ATOM 1232 C CA . ARG A 1 157 ? 34.373 -19.571 -38.562 1.00 46.59 157 ARG A CA 1
ATOM 1233 C C . ARG A 1 157 ? 35.481 -20.618 -38.692 1.00 46.59 157 ARG A C 1
ATOM 1235 O O . ARG A 1 157 ? 36.161 -20.913 -37.713 1.00 46.59 157 ARG A O 1
ATOM 1242 N N . ARG A 1 158 ? 35.743 -21.120 -39.903 1.00 44.19 158 ARG A N 1
ATOM 1243 C CA . ARG A 1 158 ? 36.984 -21.858 -40.205 1.00 44.19 158 ARG A CA 1
ATOM 1244 C C . ARG A 1 158 ? 38.184 -20.893 -40.137 1.00 44.19 158 ARG A C 1
ATOM 1246 O O . ARG A 1 158 ? 38.492 -20.207 -41.110 1.00 44.19 158 ARG A O 1
ATOM 1253 N N . ARG A 1 159 ? 38.867 -20.819 -38.984 1.00 42.62 159 ARG A N 1
ATOM 1254 C CA . ARG A 1 159 ? 40.230 -20.257 -38.890 1.00 42.62 159 ARG A CA 1
ATOM 1255 C C . ARG A 1 159 ? 41.179 -21.221 -39.599 1.00 42.62 159 ARG A C 1
ATOM 1257 O O . ARG A 1 159 ? 41.322 -22.362 -39.175 1.00 42.62 159 ARG A O 1
ATOM 1264 N N . ARG A 1 160 ? 41.846 -20.755 -40.656 1.00 43.78 160 ARG A N 1
ATOM 1265 C CA . ARG A 1 160 ? 43.056 -21.412 -41.159 1.00 43.78 160 ARG A CA 1
ATOM 1266 C C . ARG A 1 160 ? 44.137 -21.290 -40.084 1.00 43.78 160 ARG A C 1
ATOM 1268 O O . ARG A 1 160 ? 44.498 -20.173 -39.720 1.00 43.78 160 ARG A O 1
ATOM 1275 N N . LEU A 1 161 ? 44.620 -22.419 -39.569 1.00 38.81 161 LEU A N 1
ATOM 1276 C CA . LEU A 1 161 ? 45.828 -22.476 -38.753 1.00 38.81 161 LEU A CA 1
ATOM 1277 C C . LEU A 1 161 ? 46.998 -22.802 -39.685 1.00 38.81 161 LEU A C 1
ATOM 1279 O O . LEU A 1 161 ? 47.136 -23.919 -40.168 1.00 38.81 161 LEU A O 1
ATOM 1283 N N . SER A 1 162 ? 47.796 -21.784 -39.986 1.00 55.09 162 SER A N 1
ATOM 1284 C CA . SER A 1 162 ? 49.118 -21.922 -40.588 1.00 55.09 162 SER A CA 1
ATOM 1285 C C . SER A 1 162 ? 50.080 -22.505 -39.557 1.00 55.09 162 SER A C 1
ATOM 1287 O O . SER A 1 162 ? 50.257 -21.846 -38.535 1.00 55.09 162 SER A O 1
ATOM 1289 N N . GLN A 1 163 ? 50.752 -23.629 -39.825 1.00 42.19 163 GLN A N 1
ATOM 1290 C CA . GLN A 1 163 ? 52.071 -23.900 -39.236 1.00 42.19 163 GLN A CA 1
ATOM 1291 C C . GLN A 1 163 ? 52.983 -24.712 -40.171 1.00 42.19 163 GLN A C 1
ATOM 1293 O O . GLN A 1 163 ? 52.666 -25.825 -40.572 1.00 42.19 163 GLN A O 1
ATOM 1298 N N . SER A 1 164 ? 54.098 -24.056 -40.513 1.00 41.56 164 SER A N 1
ATOM 1299 C CA . SER A 1 164 ? 55.483 -24.545 -40.605 1.00 41.56 164 SER A CA 1
ATOM 1300 C C . SER A 1 164 ? 55.745 -26.009 -40.973 1.00 41.56 164 SER A C 1
ATOM 1302 O O . SER A 1 164 ? 55.547 -26.921 -40.176 1.00 41.56 164 SER A O 1
ATOM 1304 N N . THR A 1 165 ? 56.379 -26.186 -42.130 1.00 43.03 165 THR A N 1
ATOM 1305 C CA . THR A 1 165 ? 57.188 -27.351 -42.500 1.00 43.03 165 THR A CA 1
ATOM 1306 C C . THR A 1 165 ? 58.571 -27.300 -41.835 1.00 43.03 165 THR A C 1
ATOM 1308 O O . THR A 1 165 ? 59.288 -26.314 -42.010 1.00 43.03 165 THR A O 1
ATOM 1311 N N . THR A 1 166 ? 58.994 -28.374 -41.166 1.00 41.25 166 THR A N 1
ATOM 1312 C CA . THR A 1 166 ? 60.416 -28.733 -40.988 1.00 41.25 166 THR A CA 1
ATOM 1313 C C . THR A 1 166 ? 60.713 -29.988 -41.821 1.00 41.25 166 THR A C 1
ATOM 1315 O O . THR A 1 166 ? 59.928 -30.937 -41.756 1.00 41.25 166 THR A O 1
ATOM 1318 N N . PRO A 1 167 ? 61.788 -30.032 -42.632 1.00 57.56 167 PRO A N 1
ATOM 1319 C 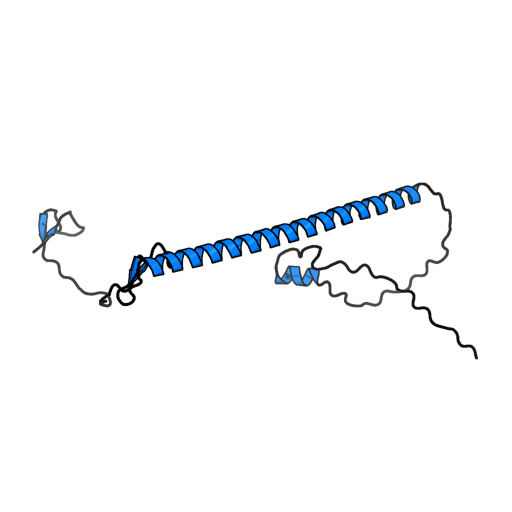CA . PRO A 1 167 ? 62.156 -31.236 -43.369 1.00 57.56 167 PRO A CA 1
ATOM 1320 C C . PRO A 1 167 ? 63.185 -32.087 -42.603 1.00 57.56 167 PRO A C 1
ATOM 1322 O O . PRO A 1 167 ? 63.849 -31.605 -41.685 1.00 57.56 167 PRO A O 1
ATOM 1325 N N . LYS A 1 168 ? 63.262 -33.364 -42.997 1.00 40.09 168 LYS A N 1
ATOM 1326 C CA . LYS A 1 168 ? 64.318 -34.324 -42.643 1.00 40.09 168 LYS A CA 1
ATOM 1327 C C . LYS A 1 168 ? 65.640 -33.979 -43.318 1.00 40.09 168 LYS A C 1
ATOM 1329 O O . LYS A 1 168 ? 65.579 -33.436 -44.444 1.00 40.09 168 LYS A O 1
#

Mean predicted aligned error: 18.25 Å

Organism: NCBI:txid3147026

Sequence (168 aa):
ITELPQACAGRGNMKAQQSAVRLTEIGPRMTLQLIKVEEGLGQGNVLYHSFIHKTKEEIQEALARKEEKLQLKAQRRQKQEADVANKKALKQAHRKKSLAGMKRKTDQAVGGDSDAEDPGMQEQQNVDEPSDDDVEYYRQEVGEEPDEDLFPQSTKRRRRLSQSTTPK

pLDDT: mean 76.87, std 20.28, range [31.78, 97.56]